Protein AF-A0A1X7U5Z9-F1 (afdb_monomer_lite)

Organism: Amphimedon queenslandica (NCBI:txid400682)

Foldseek 3Di:
DDDPDPPDDQDPCLLLDQDLQSVLVVLLVCQVCDADPVRHHAALVVNVVVVVVSVVSSVVSVRPDDLPDCPDPSNVVVVVSSVVVNVVCVVVVNPVPPVPPPPCPVVNVVVCVVVVVPVPPDPDDD

Structure (mmCIF, N/CA/C/O backbone):
data_AF-A0A1X7U5Z9-F1
#
_entry.id   AF-A0A1X7U5Z9-F1
#
loop_
_atom_site.group_PDB
_atom_site.id
_atom_site.type_symbol
_atom_site.label_atom_id
_atom_site.label_alt_id
_atom_site.label_comp_id
_atom_site.label_asym_id
_atom_site.label_entity_id
_atom_site.label_seq_id
_atom_site.pdbx_PDB_ins_code
_atom_site.Cartn_x
_atom_site.Cartn_y
_atom_site.Cartn_z
_atom_site.occupancy
_atom_site.B_iso_or_equiv
_atom_site.auth_seq_id
_atom_site.auth_comp_id
_atom_site.auth_asym_id
_atom_site.auth_atom_id
_atom_site.pdbx_PDB_model_num
ATOM 1 N N . ARG A 1 1 ? 3.326 16.977 -10.795 1.00 39.09 1 ARG A N 1
ATOM 2 C CA . ARG A 1 1 ? 2.255 17.495 -9.904 1.00 39.09 1 ARG A CA 1
ATOM 3 C C . ARG A 1 1 ? 2.877 17.830 -8.549 1.00 39.09 1 ARG A C 1
ATOM 5 O O . ARG A 1 1 ? 3.712 17.064 -8.086 1.00 39.09 1 ARG A O 1
ATOM 12 N N . ILE A 1 2 ? 2.564 19.000 -7.994 1.00 40.34 2 ILE A N 1
ATOM 13 C CA . ILE A 1 2 ? 3.235 19.613 -6.835 1.00 40.34 2 ILE A CA 1
ATOM 14 C C . ILE A 1 2 ? 3.163 18.684 -5.613 1.00 40.34 2 ILE A C 1
ATOM 16 O O . ILE A 1 2 ? 2.079 18.292 -5.188 1.00 40.34 2 ILE A O 1
ATOM 20 N N . LYS A 1 3 ? 4.332 18.330 -5.062 1.00 50.44 3 LYS A N 1
ATOM 21 C CA . LYS A 1 3 ? 4.477 17.609 -3.792 1.00 50.44 3 LYS A CA 1
ATOM 22 C C . LYS A 1 3 ? 4.040 18.562 -2.678 1.00 50.44 3 LYS A C 1
ATOM 24 O O . LYS A 1 3 ? 4.868 19.330 -2.196 1.00 50.44 3 LYS A O 1
ATOM 29 N N . LYS A 1 4 ? 2.758 18.562 -2.295 1.00 53.09 4 LYS A N 1
ATOM 30 C CA . LYS A 1 4 ? 2.329 19.244 -1.066 1.00 53.09 4 LYS A CA 1
ATOM 31 C C . LYS A 1 4 ? 3.040 18.558 0.096 1.00 53.09 4 LYS A C 1
ATOM 33 O O . LYS A 1 4 ? 2.674 17.462 0.513 1.00 53.09 4 LYS A O 1
ATOM 38 N N . ARG A 1 5 ? 4.140 19.16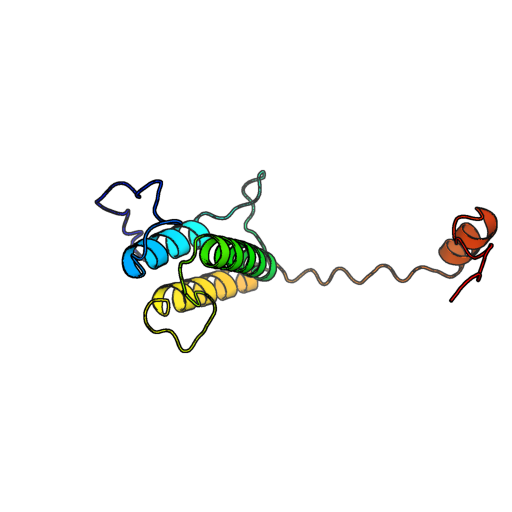4 0.540 1.00 57.97 5 ARG A N 1
ATOM 39 C CA . ARG A 1 5 ? 4.779 18.818 1.803 1.00 57.97 5 ARG A CA 1
ATOM 40 C C . ARG A 1 5 ? 3.741 19.139 2.883 1.00 57.97 5 ARG A C 1
ATOM 42 O O . ARG A 1 5 ? 3.127 20.200 2.780 1.00 57.97 5 ARG A O 1
ATOM 49 N N . PRO A 1 6 ? 3.487 18.243 3.845 1.00 59.47 6 PRO A N 1
ATOM 50 C CA . PRO A 1 6 ? 2.564 18.562 4.922 1.00 59.47 6 PRO A CA 1
ATOM 51 C C . PRO A 1 6 ? 3.074 19.823 5.633 1.00 59.47 6 PRO A C 1
ATOM 53 O O . PRO A 1 6 ? 4.253 19.907 5.972 1.00 59.47 6 PRO A O 1
ATOM 56 N N . GLU A 1 7 ? 2.205 20.828 5.766 1.00 61.94 7 GLU A N 1
ATOM 57 C CA . GLU A 1 7 ? 2.523 22.105 6.428 1.00 61.94 7 GLU A CA 1
ATOM 58 C C . GLU A 1 7 ? 2.726 21.913 7.936 1.00 61.94 7 GLU A C 1
ATOM 60 O O . GLU A 1 7 ? 3.449 22.673 8.576 1.00 61.94 7 GLU A O 1
ATOM 65 N N . LYS A 1 8 ? 2.128 20.853 8.488 1.00 68.81 8 LYS A N 1
ATOM 66 C CA . LYS A 1 8 ? 2.288 20.421 9.874 1.00 68.81 8 LYS A CA 1
ATOM 67 C C . LYS A 1 8 ? 3.226 19.209 9.953 1.00 68.81 8 LYS A C 1
ATOM 69 O O . LYS A 1 8 ? 3.199 18.366 9.051 1.00 68.81 8 LYS A O 1
ATOM 74 N N . PRO A 1 9 ? 4.052 19.097 11.008 1.00 74.00 9 PRO A N 1
ATOM 75 C CA . PRO A 1 9 ? 4.825 17.887 11.263 1.00 74.00 9 PRO A CA 1
ATOM 76 C C . PRO A 1 9 ? 3.891 16.676 11.383 1.00 74.00 9 PRO A C 1
ATOM 78 O O . PRO A 1 9 ? 2.790 16.785 11.919 1.00 74.00 9 PRO A O 1
ATOM 81 N N . ILE A 1 10 ? 4.327 15.536 10.841 1.00 72.81 10 ILE A N 1
ATOM 82 C CA . ILE A 1 10 ? 3.584 14.275 10.936 1.00 72.81 10 ILE A CA 1
ATOM 83 C C . ILE A 1 10 ? 3.598 13.835 12.399 1.00 72.81 10 ILE A C 1
ATOM 85 O O . ILE A 1 10 ? 4.673 13.747 12.992 1.00 72.81 10 ILE A O 1
ATOM 89 N N . ASP A 1 11 ? 2.421 13.552 12.952 1.00 76.25 11 ASP A N 1
ATOM 90 C CA . ASP A 1 11 ? 2.288 13.009 14.299 1.00 76.25 11 ASP A CA 1
ATOM 91 C C . ASP A 1 11 ? 2.976 11.628 14.380 1.00 76.25 11 ASP A C 1
ATOM 93 O O . ASP A 1 11 ? 2.632 10.730 13.603 1.00 76.25 11 ASP A O 1
ATOM 97 N N . PRO A 1 12 ? 3.944 11.416 15.293 1.00 75.19 12 PRO A N 1
ATOM 98 C CA . PRO A 1 12 ? 4.550 10.103 15.516 1.00 75.19 12 PRO A CA 1
ATOM 99 C C . PRO A 1 12 ? 3.530 9.011 15.869 1.00 75.19 12 PRO A C 1
ATOM 101 O O . PRO A 1 12 ? 3.785 7.833 15.627 1.00 75.19 12 PRO A O 1
ATOM 104 N N . GLN A 1 13 ? 2.382 9.399 16.426 1.00 78.81 13 GLN A N 1
ATOM 105 C CA . GLN A 1 13 ? 1.292 8.525 16.849 1.00 78.81 13 GLN A CA 1
ATOM 106 C C . GLN A 1 13 ? 0.209 8.360 15.774 1.00 78.81 13 GLN A C 1
ATOM 108 O O . GLN A 1 13 ? -0.867 7.841 16.047 1.00 78.81 13 GLN A O 1
ATOM 113 N N . ILE A 1 14 ? 0.477 8.733 14.519 1.00 79.00 14 ILE A N 1
ATOM 114 C CA . ILE A 1 14 ? -0.523 8.652 13.442 1.00 79.00 14 ILE A CA 1
ATOM 115 C C . ILE A 1 14 ? -1.049 7.229 13.173 1.00 79.00 14 ILE A C 1
ATOM 117 O O . ILE A 1 14 ? -2.121 7.062 12.607 1.00 79.00 14 ILE A O 1
ATOM 121 N N . LEU A 1 15 ? -0.308 6.192 13.581 1.00 76.19 15 LEU A N 1
ATOM 122 C CA . LEU A 1 15 ? -0.728 4.785 13.481 1.00 76.19 15 LEU A CA 1
ATOM 123 C C . LEU A 1 15 ? -1.496 4.286 14.718 1.00 76.19 15 LEU A C 1
ATOM 125 O O . LEU A 1 15 ? -1.820 3.102 14.807 1.00 76.19 15 LEU A O 1
ATOM 129 N N . THR A 1 16 ? -1.741 5.166 15.687 1.00 77.56 16 THR A N 1
ATOM 130 C CA . THR A 1 16 ? -2.469 4.891 16.935 1.00 77.56 16 THR A CA 1
ATOM 131 C C . THR A 1 16 ? -3.628 5.869 17.165 1.00 77.56 16 THR A C 1
ATOM 133 O O . THR A 1 16 ? -4.365 5.712 18.132 1.00 77.56 16 THR A O 1
ATOM 136 N N . VAL A 1 17 ? -3.804 6.860 16.284 1.00 74.38 17 VAL A N 1
ATOM 137 C CA . VAL A 1 17 ? -4.875 7.865 16.329 1.00 74.38 17 VAL A CA 1
ATOM 138 C C . VAL A 1 17 ? -5.853 7.621 15.180 1.00 74.38 17 VAL A C 1
ATOM 140 O O . VAL A 1 17 ? -5.437 7.342 14.057 1.00 74.38 17 VAL A O 1
ATOM 143 N N . ASP A 1 18 ? -7.150 7.769 15.450 1.00 75.25 18 ASP A N 1
ATOM 144 C CA . ASP A 1 18 ? -8.233 7.597 14.472 1.00 75.25 18 ASP A CA 1
ATOM 145 C C . ASP A 1 18 ? -8.444 8.856 13.600 1.00 75.25 18 ASP A C 1
ATOM 147 O O . ASP A 1 18 ? -9.526 9.436 13.535 1.00 75.25 18 ASP A O 1
ATOM 151 N N . ASP A 1 19 ? -7.370 9.344 12.971 1.00 85.00 19 ASP A N 1
ATOM 152 C CA . ASP A 1 19 ? -7.433 10.425 11.979 1.00 85.00 19 ASP A CA 1
ATOM 153 C C . ASP A 1 19 ? -7.173 9.862 10.580 1.00 85.00 19 ASP A C 1
ATOM 155 O O . ASP A 1 19 ? -6.039 9.807 10.089 1.00 85.00 19 ASP A O 1
ATOM 159 N N . THR A 1 20 ? -8.257 9.462 9.917 1.00 85.38 20 THR A N 1
ATOM 160 C CA . THR A 1 20 ? -8.234 8.874 8.572 1.00 85.38 20 THR A CA 1
ATOM 161 C C . THR A 1 20 ? -7.651 9.815 7.516 1.00 85.38 20 THR A C 1
ATOM 163 O O . THR A 1 20 ? -6.989 9.356 6.582 1.00 85.38 20 THR A O 1
ATOM 166 N N . THR A 1 21 ? -7.815 11.134 7.670 1.00 85.88 21 THR A N 1
ATOM 167 C CA . THR A 1 21 ? -7.326 12.125 6.699 1.00 85.88 21 THR A CA 1
ATOM 168 C C . THR A 1 21 ? -5.811 12.261 6.783 1.00 85.88 21 THR A C 1
ATOM 170 O O . THR A 1 21 ? -5.109 12.163 5.767 1.00 85.88 21 THR A O 1
ATOM 173 N N . SER A 1 22 ? -5.285 12.443 7.995 1.00 84.88 22 SER A N 1
ATOM 174 C CA . SER A 1 22 ? -3.839 12.513 8.208 1.00 84.88 22 SER A CA 1
ATOM 175 C C . SER A 1 22 ? -3.168 11.174 7.907 1.00 84.88 22 SER A C 1
ATOM 177 O O . SER A 1 22 ? -2.105 11.152 7.279 1.00 84.88 22 SER A O 1
ATOM 179 N N . LEU A 1 23 ? -3.812 10.055 8.248 1.00 87.50 23 LEU A N 1
ATOM 180 C CA . LEU A 1 23 ? -3.337 8.718 7.907 1.00 87.50 23 LEU A CA 1
ATOM 181 C C . LEU A 1 23 ? -3.250 8.530 6.386 1.00 87.50 23 LEU A C 1
ATOM 183 O O . LEU A 1 23 ? -2.206 8.120 5.877 1.00 87.50 23 LEU A O 1
ATOM 187 N N . CYS A 1 24 ? -4.292 8.903 5.637 1.00 88.19 24 CYS A N 1
ATOM 188 C CA . CYS A 1 24 ? -4.296 8.846 4.174 1.00 88.19 24 CYS A CA 1
ATOM 189 C C . CYS A 1 24 ? -3.156 9.684 3.568 1.00 88.19 24 CYS A C 1
ATOM 191 O O . CYS A 1 24 ? -2.434 9.220 2.678 1.00 88.19 24 CYS A O 1
ATOM 193 N N . LEU A 1 25 ? -2.913 10.891 4.091 1.00 87.31 25 LEU A N 1
ATOM 194 C CA . LEU A 1 25 ? -1.793 11.733 3.664 1.00 87.31 25 LEU A CA 1
ATOM 195 C C . LEU A 1 25 ? -0.431 11.070 3.925 1.00 87.31 25 LEU A C 1
ATOM 197 O O . LEU A 1 25 ? 0.426 11.051 3.034 1.00 87.31 25 LEU A O 1
ATOM 201 N N . VAL A 1 26 ? -0.223 10.508 5.118 1.00 87.31 26 VAL A N 1
ATOM 202 C CA . VAL A 1 26 ? 1.022 9.816 5.485 1.00 87.31 26 VAL A CA 1
ATOM 203 C C . VAL A 1 26 ? 1.252 8.595 4.601 1.00 87.31 26 VAL A C 1
ATOM 205 O O . VAL A 1 26 ? 2.355 8.426 4.076 1.00 87.31 26 VAL A O 1
ATOM 208 N N . LEU A 1 27 ? 0.217 7.790 4.358 1.00 88.50 27 LEU A N 1
ATOM 209 C CA . LEU A 1 27 ? 0.299 6.618 3.488 1.00 88.50 27 LEU A CA 1
ATOM 210 C C . LEU A 1 27 ? 0.645 7.009 2.048 1.00 88.50 27 LEU A C 1
ATOM 212 O O . LEU A 1 27 ? 1.503 6.383 1.429 1.00 88.50 27 LEU A O 1
ATOM 216 N N . ARG A 1 28 ? 0.076 8.098 1.522 1.00 89.06 28 ARG A N 1
ATOM 217 C CA . ARG A 1 28 ? 0.445 8.616 0.193 1.00 89.06 28 ARG A CA 1
ATOM 218 C C . ARG A 1 28 ? 1.913 9.015 0.129 1.00 89.06 28 ARG A C 1
ATOM 220 O O . ARG A 1 28 ? 2.617 8.647 -0.812 1.00 89.06 28 ARG A O 1
ATOM 227 N N . LEU A 1 29 ? 2.394 9.747 1.134 1.00 84.81 29 LEU A N 1
ATOM 228 C CA . LEU A 1 29 ? 3.801 10.142 1.225 1.00 84.81 29 LEU A CA 1
ATOM 229 C C . LEU A 1 29 ? 4.723 8.927 1.338 1.00 84.81 29 LEU A C 1
ATOM 231 O O . LEU A 1 29 ? 5.793 8.927 0.726 1.00 84.81 29 LEU A O 1
ATOM 235 N N . PHE A 1 30 ? 4.304 7.904 2.083 1.00 87.31 30 PHE A N 1
ATOM 236 C CA . PHE A 1 30 ? 5.009 6.636 2.182 1.00 87.31 30 PHE A CA 1
ATOM 237 C C . PHE A 1 30 ? 5.124 5.970 0.811 1.00 87.31 30 PHE A C 1
ATOM 239 O O . PHE A 1 30 ? 6.241 5.700 0.381 1.00 87.31 30 PHE A O 1
ATOM 246 N N . VAL A 1 31 ? 4.023 5.803 0.073 1.00 86.81 31 VAL A N 1
ATOM 247 C CA . VAL A 1 31 ? 4.039 5.186 -1.266 1.00 86.81 31 VAL A CA 1
ATOM 248 C C . VAL A 1 31 ? 4.959 5.955 -2.229 1.00 86.81 31 VAL A C 1
ATOM 250 O O . VAL A 1 31 ? 5.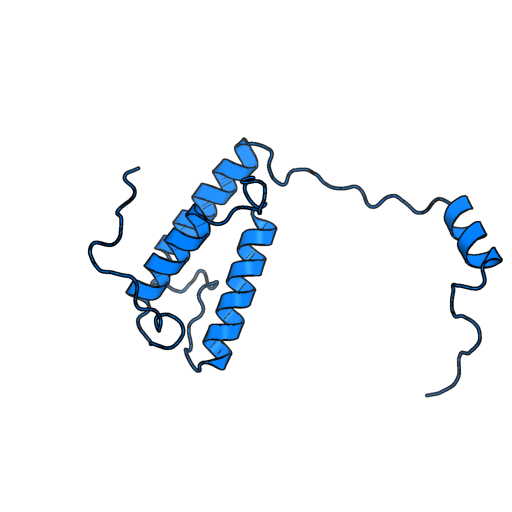727 5.337 -2.962 1.00 86.81 31 VAL A O 1
ATOM 253 N N . PHE A 1 32 ? 4.972 7.293 -2.187 1.00 81.12 32 PHE A N 1
ATOM 254 C CA . PHE A 1 32 ? 5.885 8.105 -3.009 1.00 81.12 32 PHE A CA 1
ATOM 255 C C . PHE A 1 32 ? 7.368 7.959 -2.642 1.00 81.12 32 PHE A C 1
ATOM 257 O O . PHE A 1 32 ? 8.241 8.126 -3.499 1.00 81.12 32 PHE A O 1
ATOM 264 N N . LYS A 1 33 ? 7.670 7.737 -1.360 1.00 81.38 33 LYS A N 1
ATOM 265 C CA . LYS A 1 33 ? 9.044 7.683 -0.841 1.00 81.38 33 LYS A CA 1
ATOM 266 C C . LYS A 1 33 ? 9.581 6.263 -0.689 1.00 81.38 33 LYS A C 1
ATOM 268 O O . LYS A 1 33 ? 10.790 6.114 -0.537 1.00 81.38 33 LYS A O 1
ATOM 273 N N . ALA A 1 34 ? 8.723 5.246 -0.734 1.00 80.12 34 ALA A N 1
ATOM 274 C CA . ALA A 1 34 ? 9.093 3.854 -0.538 1.00 80.12 34 ALA A CA 1
ATOM 275 C C . ALA A 1 34 ? 10.107 3.414 -1.603 1.00 80.12 34 ALA A C 1
ATOM 277 O O . ALA A 1 34 ? 9.794 3.273 -2.787 1.00 80.12 34 ALA A O 1
ATOM 278 N N . ARG A 1 35 ? 11.347 3.194 -1.165 1.00 78.56 35 ARG A N 1
ATOM 279 C CA . ARG A 1 35 ? 12.467 2.748 -1.998 1.00 78.56 35 ARG A CA 1
ATOM 280 C C . ARG A 1 35 ? 13.279 1.692 -1.261 1.00 78.56 35 ARG A C 1
ATOM 282 O O . ARG A 1 35 ? 13.293 1.645 -0.031 1.00 78.56 35 ARG A O 1
ATOM 289 N N . LYS A 1 36 ? 13.940 0.832 -2.028 1.00 75.69 36 LYS A N 1
ATOM 290 C CA . LYS A 1 36 ? 14.940 -0.116 -1.531 1.00 75.69 36 LYS A CA 1
ATOM 291 C C . LYS A 1 36 ? 16.143 0.642 -0.958 1.00 75.69 36 LYS A C 1
ATOM 293 O O . LYS A 1 36 ? 16.364 1.802 -1.298 1.00 75.69 36 LYS A O 1
ATOM 298 N N . ALA A 1 37 ? 16.965 -0.039 -0.158 1.00 71.56 37 ALA A N 1
ATOM 299 C CA . ALA A 1 37 ? 18.206 0.523 0.393 1.00 71.56 37 ALA A CA 1
ATOM 300 C C . ALA A 1 37 ? 19.184 1.019 -0.692 1.00 71.56 37 ALA A C 1
ATOM 302 O O . ALA A 1 37 ? 19.936 1.958 -0.473 1.00 71.56 37 ALA A O 1
ATOM 303 N N . ASN A 1 38 ? 19.120 0.435 -1.892 1.00 73.94 38 ASN A N 1
ATOM 304 C CA . ASN A 1 38 ? 19.872 0.875 -3.069 1.00 73.94 38 ASN A CA 1
ATOM 305 C C . ASN A 1 38 ? 19.177 2.001 -3.866 1.00 73.94 38 ASN A C 1
ATOM 307 O O . ASN A 1 38 ? 19.456 2.170 -5.049 1.00 73.94 38 ASN A O 1
ATOM 311 N N . CYS A 1 39 ? 18.226 2.719 -3.261 1.00 72.00 39 CYS A N 1
ATOM 312 C CA . CYS A 1 39 ? 17.427 3.798 -3.857 1.00 72.00 39 CYS A CA 1
ATOM 313 C C . CYS A 1 39 ? 16.510 3.401 -5.033 1.00 72.00 39 CYS A C 1
ATOM 315 O O . CYS A 1 39 ? 15.766 4.245 -5.548 1.00 72.00 39 CYS A O 1
ATOM 317 N N . ASN A 1 40 ? 16.474 2.127 -5.430 1.00 77.56 40 ASN A N 1
ATOM 318 C CA . ASN A 1 40 ? 15.571 1.660 -6.478 1.00 77.56 40 ASN A CA 1
ATOM 319 C C . ASN A 1 40 ? 14.121 1.602 -5.985 1.00 77.56 40 ASN A C 1
ATOM 321 O O . ASN A 1 40 ? 13.847 1.287 -4.825 1.00 77.56 40 ASN A O 1
ATOM 325 N N . SER A 1 41 ? 13.177 1.881 -6.883 1.00 78.50 41 SER A N 1
ATOM 326 C CA . SER A 1 41 ? 11.752 1.770 -6.572 1.00 78.50 41 SER A CA 1
ATOM 327 C C . SER A 1 41 ? 11.359 0.314 -6.293 1.00 78.50 41 SER A C 1
ATOM 329 O O . SER A 1 41 ? 11.871 -0.620 -6.920 1.00 78.50 41 SER A O 1
ATOM 331 N N . TYR A 1 42 ? 10.435 0.110 -5.356 1.00 82.31 42 TYR A N 1
ATOM 332 C CA . TYR A 1 42 ? 9.818 -1.200 -5.162 1.00 82.31 42 TYR A CA 1
ATOM 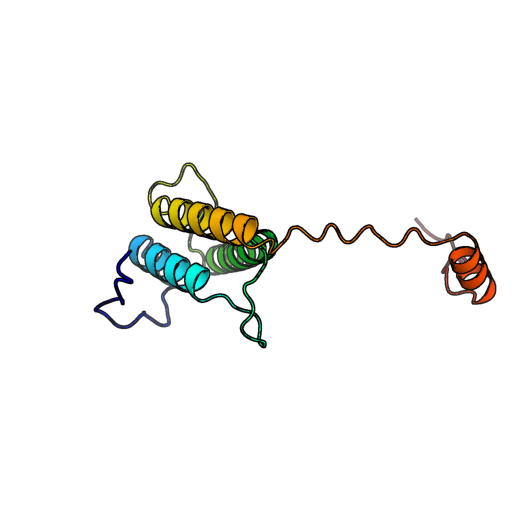333 C C . TYR A 1 42 ? 8.861 -1.527 -6.316 1.00 82.31 42 TYR A C 1
ATOM 335 O O . TYR A 1 42 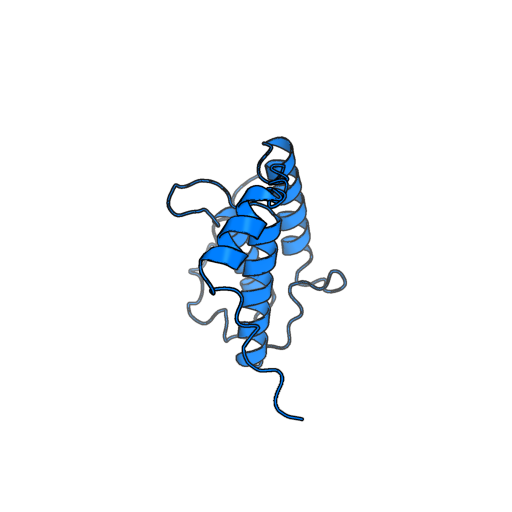? 8.219 -0.618 -6.839 1.00 82.31 42 TYR A O 1
ATOM 343 N N . PRO A 1 43 ? 8.715 -2.809 -6.699 1.00 82.88 43 PRO A N 1
ATOM 344 C CA . PRO A 1 43 ? 7.615 -3.236 -7.554 1.00 82.88 43 PRO A CA 1
ATOM 345 C C . PRO A 1 43 ? 6.253 -2.919 -6.910 1.00 82.88 43 PRO A C 1
ATOM 347 O O . PRO A 1 43 ? 6.144 -2.974 -5.679 1.00 82.88 43 PRO A O 1
ATOM 350 N N . PRO A 1 44 ? 5.197 -2.682 -7.708 1.00 83.69 44 PRO A N 1
ATOM 351 C CA . PRO A 1 44 ? 3.855 -2.399 -7.189 1.00 83.69 44 PRO A CA 1
ATOM 352 C C . PRO A 1 44 ? 3.320 -3.461 -6.215 1.00 83.69 44 PRO A C 1
ATOM 354 O O . PRO A 1 44 ? 2.671 -3.131 -5.223 1.00 83.69 44 PRO A O 1
ATOM 357 N N . SER A 1 45 ? 3.640 -4.737 -6.454 1.00 82.25 45 SER A N 1
ATOM 358 C CA . SER A 1 45 ? 3.262 -5.853 -5.577 1.00 82.25 45 SER A CA 1
ATOM 359 C C . SER A 1 45 ? 3.851 -5.725 -4.170 1.00 82.25 45 SER A C 1
ATOM 361 O O . SER A 1 45 ? 3.148 -5.928 -3.184 1.00 82.25 45 SER A O 1
ATOM 363 N N . ILE A 1 46 ? 5.118 -5.317 -4.058 1.00 85.75 46 ILE A N 1
ATOM 364 C CA . ILE A 1 46 ? 5.785 -5.126 -2.766 1.00 85.75 46 ILE A CA 1
ATOM 365 C C . ILE A 1 46 ? 5.194 -3.930 -2.022 1.00 85.75 46 ILE A C 1
ATOM 367 O O . ILE A 1 46 ? 4.960 -4.017 -0.821 1.00 85.75 46 ILE A O 1
ATOM 371 N N . ILE A 1 47 ? 4.891 -2.838 -2.728 1.00 87.12 47 ILE A N 1
ATOM 372 C CA . ILE A 1 47 ? 4.228 -1.669 -2.135 1.00 87.12 47 ILE A CA 1
ATOM 373 C C . ILE A 1 47 ? 2.866 -2.067 -1.545 1.00 87.12 47 ILE A C 1
ATOM 375 O O . ILE A 1 47 ? 2.568 -1.712 -0.405 1.00 87.12 47 ILE A O 1
ATOM 379 N N . ARG A 1 48 ? 2.066 -2.862 -2.268 1.00 87.56 48 ARG A N 1
ATOM 380 C CA . ARG A 1 48 ? 0.794 -3.398 -1.750 1.00 87.56 48 ARG A CA 1
ATOM 381 C C . ARG A 1 48 ? 0.978 -4.302 -0.532 1.00 87.56 48 ARG A C 1
ATOM 383 O O . ARG A 1 48 ? 0.204 -4.192 0.418 1.00 87.56 48 ARG A O 1
ATOM 390 N N . ASN A 1 49 ? 2.004 -5.151 -0.520 1.00 86.31 49 ASN A N 1
ATOM 391 C CA . ASN A 1 49 ? 2.302 -5.999 0.637 1.00 86.31 49 ASN A CA 1
ATOM 392 C C . ASN A 1 49 ? 2.700 -5.170 1.869 1.00 86.31 49 ASN A C 1
ATOM 394 O O . ASN A 1 49 ? 2.264 -5.476 2.976 1.00 86.31 49 ASN A O 1
ATOM 398 N N . LEU A 1 50 ? 3.471 -4.093 1.684 1.00 88.12 50 LEU A N 1
ATOM 399 C CA . LEU A 1 50 ? 3.818 -3.162 2.762 1.00 88.12 50 LEU A CA 1
ATOM 400 C C . LEU A 1 50 ? 2.572 -2.471 3.326 1.00 88.12 50 LEU A C 1
ATOM 402 O O . LEU A 1 50 ? 2.390 -2.453 4.540 1.00 88.12 50 LEU A O 1
ATOM 406 N N . LEU A 1 51 ? 1.683 -1.976 2.458 1.00 89.44 51 LEU A N 1
ATOM 407 C CA . LEU A 1 51 ? 0.402 -1.401 2.881 1.00 89.44 51 LEU A CA 1
ATOM 408 C C . LEU A 1 51 ? -0.465 -2.429 3.621 1.00 89.44 51 LEU A C 1
ATOM 410 O O . LEU A 1 51 ? -1.045 -2.105 4.647 1.00 89.44 51 LEU A O 1
ATOM 414 N N . SER A 1 52 ? -0.490 -3.684 3.170 1.00 87.06 52 SER A N 1
ATOM 415 C CA . SER A 1 52 ? -1.203 -4.765 3.869 1.00 87.06 52 SER A CA 1
ATOM 416 C C . SER A 1 52 ? -0.629 -5.018 5.268 1.00 87.06 52 SER A C 1
ATOM 418 O O . SER A 1 52 ? -1.373 -5.256 6.217 1.00 87.06 52 SER A O 1
ATOM 420 N N . GLY A 1 53 ? 0.698 -4.934 5.411 1.00 86.62 53 GLY A N 1
ATOM 421 C CA . GLY A 1 53 ? 1.371 -4.996 6.706 1.00 86.62 53 GLY A CA 1
ATOM 422 C C . GLY A 1 53 ? 0.956 -3.853 7.630 1.00 86.62 53 GLY A C 1
ATOM 423 O O . GLY A 1 53 ? 0.636 -4.106 8.786 1.00 86.62 53 GLY A O 1
ATOM 424 N N . ILE A 1 54 ? 0.890 -2.626 7.107 1.00 87.62 54 ILE A N 1
ATOM 425 C CA . ILE A 1 54 ? 0.421 -1.458 7.864 1.00 87.62 54 ILE A CA 1
ATOM 426 C C . ILE A 1 54 ? -1.045 -1.631 8.272 1.00 87.62 54 ILE A C 1
ATOM 428 O O . ILE A 1 54 ? -1.364 -1.432 9.438 1.00 87.62 54 ILE A O 1
ATOM 432 N N . ASN A 1 55 ? -1.915 -2.076 7.360 1.00 87.12 55 ASN A N 1
ATOM 433 C CA . ASN A 1 55 ? -3.327 -2.333 7.655 1.00 87.12 55 ASN A CA 1
ATOM 434 C C . ASN A 1 55 ? -3.490 -3.309 8.829 1.00 87.12 55 ASN A C 1
ATOM 436 O O . ASN A 1 55 ? -4.281 -3.070 9.731 1.00 87.12 55 ASN A O 1
ATOM 440 N N . ARG A 1 56 ? -2.678 -4.373 8.864 1.00 86.44 56 ARG A N 1
ATOM 441 C CA . ARG A 1 56 ? -2.673 -5.335 9.973 1.00 86.44 56 ARG A CA 1
ATOM 442 C C . ARG A 1 56 ? -2.247 -4.707 11.302 1.00 86.44 56 ARG A C 1
ATOM 444 O O . ARG A 1 56 ? -2.817 -5.054 12.333 1.00 86.44 56 ARG A O 1
ATOM 451 N N . GLU A 1 57 ? -1.245 -3.830 11.305 1.00 85.19 57 GLU A N 1
ATOM 452 C CA . GLU A 1 57 ? -0.830 -3.143 12.535 1.00 85.19 57 G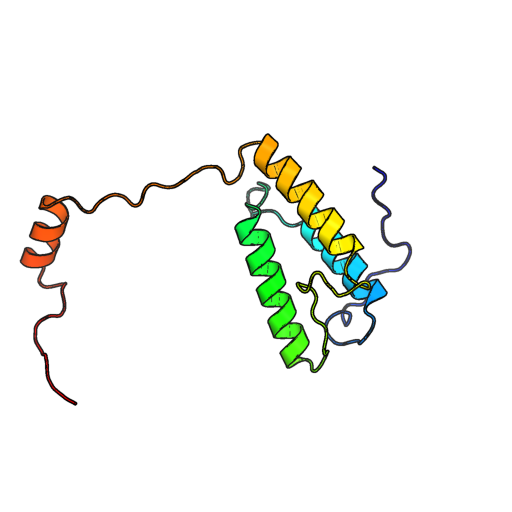LU A CA 1
ATOM 453 C C . GLU A 1 57 ? -1.881 -2.126 13.006 1.00 85.19 57 GLU A C 1
ATOM 455 O O . GLU A 1 57 ? -2.138 -2.047 14.203 1.00 85.19 57 GLU A O 1
ATOM 460 N N . LEU A 1 58 ? -2.571 -1.434 12.091 1.00 85.56 58 LEU A N 1
ATOM 461 C CA . LEU A 1 58 ? -3.703 -0.558 12.428 1.00 85.56 58 LEU A CA 1
ATOM 462 C C . LEU A 1 58 ? -4.834 -1.341 13.113 1.00 85.56 58 LEU A C 1
ATOM 464 O O . LEU A 1 58 ? -5.304 -0.936 14.177 1.00 85.56 58 LEU A O 1
ATOM 468 N N . THR A 1 59 ? -5.184 -2.519 12.583 1.00 85.62 59 THR A N 1
ATOM 469 C CA . THR A 1 59 ? -6.175 -3.408 13.210 1.00 85.62 59 THR A CA 1
ATOM 470 C C . THR A 1 59 ? -5.751 -3.833 14.620 1.00 85.62 59 THR A C 1
ATOM 472 O O . THR A 1 59 ? -6.570 -3.834 15.538 1.00 85.62 59 THR A O 1
ATOM 475 N N . LYS A 1 60 ? -4.467 -4.157 14.838 1.00 84.00 60 LYS A N 1
ATOM 476 C CA . LYS A 1 60 ? -3.945 -4.489 16.180 1.00 84.00 60 LYS A CA 1
ATOM 477 C C . LYS A 1 60 ? -4.023 -3.307 17.147 1.00 84.00 60 LYS A C 1
ATOM 479 O O . LYS A 1 60 ? -4.320 -3.511 18.321 1.00 84.00 60 LYS A O 1
ATOM 484 N N . SER A 1 61 ? -3.804 -2.092 16.652 1.00 83.94 61 SER A N 1
ATOM 485 C CA . SER A 1 61 ? -3.961 -0.842 17.405 1.00 83.94 61 SER A CA 1
ATOM 486 C C . SER A 1 61 ? -5.425 -0.442 17.637 1.00 83.94 61 SER A C 1
ATOM 488 O O . SER A 1 61 ? -5.670 0.624 18.193 1.00 83.94 61 SER A O 1
ATOM 490 N N . LYS A 1 62 ? -6.396 -1.290 17.258 1.00 84.00 62 LYS A N 1
ATOM 491 C CA . LYS A 1 62 ? -7.846 -1.038 17.343 1.00 84.00 62 LYS A CA 1
ATOM 492 C C . LYS A 1 62 ? -8.330 0.145 16.496 1.00 84.00 62 LYS A C 1
ATOM 494 O O . LYS A 1 62 ? -9.369 0.721 16.802 1.00 84.00 62 LYS A O 1
ATOM 499 N N . ILE A 1 63 ? -7.602 0.484 15.434 1.00 84.12 63 ILE A N 1
ATOM 500 C CA . ILE A 1 63 ? -8.074 1.424 14.419 1.00 84.12 63 ILE A CA 1
ATOM 501 C C . ILE A 1 63 ? -8.775 0.601 13.342 1.00 84.12 63 ILE A C 1
ATOM 503 O O . ILE A 1 63 ? -8.131 -0.153 12.605 1.00 84.12 63 ILE A O 1
ATOM 507 N N . ASP A 1 64 ? -10.098 0.723 13.277 1.00 80.06 64 ASP A N 1
ATOM 508 C CA . ASP A 1 64 ? -10.927 -0.003 12.317 1.00 80.06 64 ASP A CA 1
ATOM 509 C C . ASP A 1 64 ? -11.006 0.760 10.990 1.00 80.06 64 ASP A C 1
ATOM 511 O O . ASP A 1 64 ? -11.989 1.425 10.674 1.00 80.06 64 ASP A O 1
ATOM 515 N N . VAL A 1 65 ? -9.910 0.712 10.230 1.00 83.25 65 VAL A N 1
ATOM 516 C CA . VAL A 1 65 ? -9.844 1.280 8.880 1.00 83.25 65 VAL A CA 1
ATOM 517 C C . VAL A 1 65 ? -9.477 0.214 7.863 1.00 83.25 65 VAL A C 1
ATOM 519 O O . VAL A 1 65 ? -8.582 -0.606 8.077 1.00 83.25 65 VAL A O 1
ATOM 522 N N . ALA A 1 66 ? -10.134 0.266 6.709 1.00 83.75 66 ALA A N 1
ATOM 523 C CA . ALA A 1 66 ? -9.852 -0.611 5.585 1.00 83.75 66 ALA A CA 1
ATOM 524 C C . ALA A 1 66 ? -9.089 0.165 4.503 1.00 83.75 66 ALA A C 1
ATOM 526 O O . ALA A 1 66 ? -9.624 0.486 3.446 1.00 83.75 66 ALA A O 1
ATOM 527 N N . ILE A 1 67 ? -7.798 0.441 4.732 1.00 86.56 67 ILE A N 1
ATOM 528 C CA . ILE A 1 67 ? -7.002 1.319 3.842 1.00 86.56 67 ILE A CA 1
ATOM 529 C C . ILE A 1 67 ? -6.850 0.770 2.412 1.00 86.56 67 ILE A C 1
ATOM 531 O O . ILE A 1 67 ? -6.470 1.494 1.492 1.00 86.56 67 ILE A O 1
ATOM 535 N N . LEU A 1 68 ? -7.074 -0.536 2.239 1.00 84.50 68 LEU A N 1
ATOM 536 C CA . LEU A 1 68 ? -7.006 -1.239 0.959 1.00 84.50 68 LEU A CA 1
ATOM 537 C C . LEU A 1 68 ? -8.379 -1.470 0.325 1.00 84.50 68 LEU A C 1
ATOM 539 O O . LEU A 1 68 ? -8.432 -1.938 -0.815 1.00 84.50 68 LEU A O 1
ATOM 543 N N . ASP A 1 69 ? -9.465 -1.149 1.027 1.00 86.44 69 ASP A N 1
ATOM 544 C CA . ASP A 1 69 ? -10.793 -1.237 0.449 1.00 86.44 69 ASP A CA 1
ATOM 545 C C . ASP A 1 69 ? -11.005 -0.097 -0.553 1.00 86.44 69 ASP A C 1
ATOM 547 O O . ASP A 1 69 ? -10.745 1.073 -0.272 1.00 86.44 69 ASP A O 1
ATOM 551 N N . LYS A 1 70 ? -11.465 -0.454 -1.752 1.00 80.75 70 LYS A N 1
ATOM 552 C CA . LYS A 1 70 ? -11.753 0.502 -2.822 1.00 80.75 70 LYS A CA 1
ATOM 553 C C . LYS A 1 70 ? -13.075 1.233 -2.606 1.00 80.75 70 LYS A C 1
ATOM 555 O O . LYS A 1 70 ? -13.262 2.281 -3.220 1.00 80.75 70 LYS A O 1
ATOM 560 N N . SER A 1 71 ? -13.979 0.693 -1.783 1.00 81.94 71 SER A N 1
ATOM 561 C CA . SER A 1 71 ? -15.223 1.380 -1.412 1.00 81.94 71 SER A CA 1
ATOM 562 C C . SER A 1 71 ? -14.997 2.532 -0.439 1.00 81.94 71 SER A C 1
ATOM 564 O O . SER A 1 71 ? -15.836 3.431 -0.367 1.00 81.94 71 SER A O 1
ATOM 566 N N . ASP A 1 72 ? -13.891 2.529 0.306 1.00 82.25 72 ASP A N 1
ATOM 567 C CA . ASP A 1 72 ? -13.638 3.548 1.317 1.00 82.25 72 ASP A CA 1
ATOM 568 C C . ASP A 1 72 ? -13.193 4.872 0.674 1.00 82.25 72 ASP A C 1
ATOM 570 O O . ASP A 1 72 ? -12.117 4.997 0.078 1.00 82.25 72 ASP A O 1
ATOM 574 N N . HIS A 1 73 ? -14.044 5.889 0.811 1.00 84.00 73 HIS A N 1
ATOM 575 C CA . HIS A 1 73 ? -13.825 7.205 0.222 1.00 84.00 73 HIS A CA 1
ATOM 576 C C . HIS A 1 73 ? -12.697 7.973 0.930 1.00 84.00 73 HIS A C 1
ATOM 578 O O . HIS A 1 73 ? -12.033 8.793 0.293 1.00 84.00 73 HIS A O 1
ATOM 584 N N . HIS A 1 74 ? -12.404 7.673 2.203 1.00 83.81 74 HIS A N 1
ATOM 585 C CA . HIS A 1 74 ? -11.323 8.330 2.951 1.00 83.81 74 HIS A CA 1
ATOM 586 C C . HIS A 1 74 ? -9.943 8.024 2.353 1.00 83.81 74 HIS A C 1
ATOM 588 O O . HIS A 1 74 ? -9.034 8.859 2.385 1.00 83.81 74 HIS A O 1
ATOM 594 N N . PHE A 1 75 ? -9.793 6.847 1.737 1.00 86.31 75 PHE A N 1
ATOM 595 C CA . PHE A 1 75 ? -8.544 6.389 1.124 1.00 86.31 75 PHE A CA 1
ATOM 596 C C . PHE A 1 75 ? -8.555 6.467 -0.408 1.00 86.31 75 PHE A C 1
ATOM 598 O O . PHE A 1 75 ? -7.612 6.017 -1.060 1.00 86.31 75 PHE A O 1
ATOM 605 N N . GLN A 1 76 ? -9.554 7.113 -1.017 1.00 87.44 76 GLN A N 1
ATOM 606 C CA . GLN A 1 76 ? -9.627 7.251 -2.475 1.00 87.44 76 GLN A CA 1
ATOM 607 C C . GLN A 1 76 ? -8.385 7.948 -3.057 1.00 87.44 76 GLN A C 1
ATOM 609 O O . GLN A 1 76 ? -7.844 7.524 -4.080 1.00 87.44 76 GLN A O 1
ATOM 614 N N . GLU A 1 77 ? -7.866 8.980 -2.384 1.00 86.31 77 GLU A N 1
ATOM 615 C CA . GLU A 1 77 ? -6.642 9.659 -2.824 1.00 86.31 77 GLU A CA 1
ATOM 616 C C . GLU A 1 77 ? -5.393 8.769 -2.729 1.00 86.31 77 GLU A C 1
ATOM 618 O O . GLU A 1 77 ? -4.465 8.913 -3.537 1.00 86.31 77 GLU A O 1
ATOM 623 N N . LEU A 1 78 ? -5.353 7.849 -1.759 1.00 88.44 78 LEU A N 1
ATOM 624 C CA . LEU A 1 78 ? -4.302 6.839 -1.646 1.00 88.44 78 LEU A CA 1
ATOM 625 C C . LEU A 1 78 ? -4.363 5.872 -2.828 1.00 88.44 78 LEU A C 1
ATOM 627 O O . LEU A 1 78 ? -3.333 5.644 -3.464 1.00 88.44 78 LEU A O 1
ATOM 631 N N . HIS A 1 79 ? -5.552 5.381 -3.178 1.00 89.00 79 HIS A N 1
ATOM 632 C CA . HIS A 1 79 ? -5.750 4.482 -4.320 1.00 89.00 79 HIS A CA 1
ATOM 633 C C . HIS A 1 79 ? -5.359 5.132 -5.646 1.00 89.00 79 HIS A C 1
ATOM 635 O O . HIS A 1 79 ? -4.574 4.559 -6.397 1.00 89.00 79 HIS A O 1
ATOM 641 N N . LEU A 1 80 ? -5.782 6.376 -5.888 1.00 88.12 80 LEU A N 1
ATOM 642 C CA . LEU A 1 80 ? -5.369 7.141 -7.073 1.00 88.12 80 LEU A CA 1
ATOM 643 C C . LEU A 1 80 ? -3.846 7.318 -7.145 1.00 88.12 80 LEU A C 1
ATOM 645 O O . LEU A 1 80 ? -3.243 7.250 -8.218 1.00 88.12 80 LEU A O 1
ATOM 649 N N . THR A 1 81 ? -3.210 7.541 -5.993 1.00 87.44 81 THR A N 1
ATOM 650 C CA . THR A 1 81 ? -1.751 7.654 -5.894 1.00 87.44 81 THR A CA 1
ATOM 651 C C . THR A 1 81 ? -1.077 6.316 -6.211 1.00 87.44 81 THR A C 1
ATOM 653 O O . THR A 1 81 ? -0.115 6.279 -6.981 1.00 87.44 81 THR A O 1
ATOM 656 N N . LEU A 1 82 ? -1.595 5.217 -5.661 1.00 87.44 82 LEU A N 1
ATOM 657 C CA . LEU A 1 82 ? -1.090 3.867 -5.891 1.00 87.44 82 LEU A CA 1
ATOM 658 C C . LEU A 1 82 ? -1.224 3.460 -7.362 1.00 87.44 82 LEU A C 1
ATOM 660 O O . LEU A 1 82 ? -0.273 2.915 -7.920 1.00 87.44 82 LEU A O 1
ATOM 664 N N . ASP A 1 83 ? -2.351 3.760 -8.004 1.00 87.88 83 ASP A N 1
ATOM 665 C CA . ASP A 1 83 ? -2.591 3.457 -9.417 1.00 87.88 83 ASP A CA 1
ATOM 666 C C . ASP A 1 83 ? -1.682 4.284 -10.336 1.00 87.88 83 ASP A C 1
ATOM 668 O O . ASP A 1 83 ? -1.098 3.747 -11.285 1.00 87.88 83 ASP A O 1
ATOM 672 N N . SER A 1 84 ? -1.477 5.568 -10.019 1.00 87.56 84 SER A N 1
ATOM 673 C CA . SER A 1 84 ? -0.535 6.431 -10.742 1.00 87.56 84 SER A CA 1
ATOM 674 C C . SER A 1 84 ? 0.897 5.899 -10.654 1.00 87.56 84 SER A C 1
ATOM 676 O O . SER A 1 84 ? 1.577 5.801 -11.674 1.00 87.56 84 SER A O 1
ATOM 678 N N . ILE A 1 85 ? 1.356 5.538 -9.452 1.00 84.62 85 ILE A N 1
ATOM 679 C CA . ILE A 1 85 ? 2.716 5.024 -9.234 1.00 84.62 85 ILE A CA 1
ATOM 680 C C . ILE A 1 85 ? 2.873 3.638 -9.853 1.00 84.62 85 ILE A C 1
ATOM 682 O O . ILE A 1 85 ? 3.882 3.370 -10.495 1.00 84.62 85 ILE A O 1
ATOM 686 N N . SER A 1 86 ? 1.870 2.770 -9.736 1.00 84.81 86 SER A N 1
ATOM 687 C CA . SER A 1 86 ? 1.894 1.449 -10.370 1.00 84.81 86 SER A CA 1
ATOM 688 C C . SER A 1 86 ? 2.000 1.568 -11.889 1.00 84.81 86 SER A C 1
ATOM 690 O O . SER A 1 86 ? 2.805 0.873 -12.505 1.00 84.81 86 SER A O 1
ATOM 692 N N . SER A 1 87 ? 1.257 2.501 -12.488 1.00 85.31 87 SER A N 1
ATOM 693 C CA . SER A 1 87 ? 1.338 2.795 -13.921 1.00 85.31 87 SER A CA 1
ATOM 694 C C . SER A 1 87 ? 2.717 3.325 -14.322 1.00 85.31 87 SER A C 1
ATOM 696 O O . SER A 1 87 ? 3.264 2.908 -15.340 1.00 85.31 87 SER A O 1
ATOM 698 N N . GLU A 1 88 ? 3.311 4.213 -13.521 1.00 84.19 88 GLU A N 1
ATOM 699 C CA . GLU A 1 88 ? 4.664 4.737 -13.752 1.00 84.19 88 GLU A CA 1
ATOM 700 C C . GLU A 1 88 ? 5.730 3.635 -13.653 1.00 84.19 88 GLU A C 1
ATOM 702 O O . GLU A 1 88 ? 6.582 3.516 -14.532 1.00 84.19 88 GLU A O 1
ATOM 707 N N . LEU A 1 89 ? 5.646 2.778 -12.633 1.00 81.31 89 LEU A N 1
ATOM 708 C CA . LEU A 1 89 ? 6.562 1.655 -12.430 1.00 81.31 89 LEU A CA 1
ATOM 709 C C . LEU A 1 89 ? 6.455 0.621 -13.551 1.00 81.31 89 LEU A C 1
ATOM 711 O O . LEU A 1 89 ? 7.482 0.148 -14.037 1.00 81.31 89 LEU A O 1
ATOM 715 N N . HIS A 1 90 ? 5.239 0.321 -14.012 1.00 81.94 90 HIS A N 1
ATOM 716 C CA . HIS A 1 90 ? 5.029 -0.543 -15.171 1.00 81.94 90 HIS A CA 1
ATOM 717 C C . HIS A 1 90 ? 5.614 0.066 -16.450 1.00 81.94 90 HIS A C 1
ATOM 719 O O . HIS A 1 90 ? 6.297 -0.641 -17.189 1.00 81.94 90 HIS A O 1
ATOM 725 N N . ARG A 1 91 ? 5.429 1.374 -16.691 1.00 79.25 91 ARG A N 1
ATOM 726 C CA . ARG A 1 91 ? 6.057 2.078 -17.829 1.00 79.25 91 ARG A CA 1
ATOM 727 C C . ARG A 1 91 ? 7.584 2.054 -17.755 1.00 79.25 91 ARG A C 1
ATOM 729 O O . ARG A 1 91 ? 8.231 1.950 -18.788 1.00 79.25 91 ARG A O 1
ATOM 736 N N . ALA A 1 92 ? 8.149 2.106 -16.551 1.00 78.25 92 ALA A N 1
ATOM 737 C CA . ALA A 1 92 ? 9.585 1.980 -16.312 1.00 78.25 92 ALA A CA 1
ATOM 738 C C . ALA A 1 92 ? 10.100 0.523 -16.359 1.00 78.25 92 ALA A C 1
ATOM 740 O O . ALA A 1 92 ? 11.287 0.289 -16.139 1.00 78.25 92 ALA A O 1
ATOM 741 N N . GLY A 1 93 ? 9.231 -0.469 -16.601 1.00 73.44 93 GLY A N 1
ATOM 742 C CA . GLY A 1 93 ? 9.586 -1.894 -16.622 1.00 73.44 93 GLY A CA 1
ATOM 743 C C . GLY A 1 93 ? 9.892 -2.499 -15.244 1.00 73.44 93 GLY A C 1
ATOM 744 O O . GLY A 1 93 ? 10.334 -3.647 -15.145 1.00 73.44 93 GLY A O 1
ATOM 745 N N . ILE A 1 94 ? 9.650 -1.763 -14.156 1.00 67.25 94 ILE A N 1
ATOM 746 C CA . ILE A 1 94 ? 9.926 -2.202 -12.786 1.00 67.25 94 ILE A CA 1
ATOM 747 C C . ILE A 1 94 ? 8.779 -3.105 -12.317 1.00 67.25 94 ILE A C 1
ATOM 749 O O . ILE A 1 94 ? 7.666 -2.648 -12.071 1.00 67.25 94 ILE A O 1
ATOM 753 N N . GLY A 1 95 ? 9.064 -4.403 -12.179 1.00 56.88 95 GLY A N 1
ATOM 754 C CA . GLY A 1 95 ? 8.074 -5.433 -11.829 1.00 56.88 95 GLY A CA 1
ATOM 755 C C . GLY A 1 95 ? 7.679 -6.355 -12.988 1.00 56.88 95 GLY A C 1
ATOM 756 O O . GLY A 1 95 ? 6.956 -7.317 -12.765 1.00 56.88 95 GLY A O 1
ATOM 757 N N . VAL A 1 96 ? 8.212 -6.127 -14.195 1.00 52.44 96 VAL A N 1
ATOM 758 C CA . VAL A 1 96 ? 8.004 -6.987 -15.383 1.00 52.44 96 VAL A CA 1
ATOM 759 C C . VAL A 1 96 ? 9.064 -8.097 -15.480 1.00 52.44 96 VAL A C 1
ATOM 761 O O . VAL A 1 96 ? 9.233 -8.741 -16.509 1.00 52.44 96 VAL A O 1
ATOM 764 N N . LYS A 1 97 ? 9.789 -8.386 -14.395 1.00 45.72 97 LYS A N 1
ATOM 765 C CA . LYS A 1 97 ? 10.557 -9.630 -14.313 1.00 45.72 97 LYS A CA 1
ATOM 766 C C . LYS A 1 97 ? 9.645 -10.701 -13.735 1.00 45.72 97 LYS A C 1
ATOM 768 O O . LYS A 1 97 ? 9.585 -10.887 -12.525 1.00 45.72 97 LYS A O 1
ATOM 773 N N . LYS A 1 98 ? 8.930 -11.397 -14.627 1.00 43.09 98 LYS A N 1
ATOM 774 C CA . LYS A 1 98 ? 8.544 -12.789 -14.383 1.00 43.09 98 LYS A CA 1
ATOM 775 C C . LYS A 1 98 ? 9.871 -13.521 -14.215 1.00 43.09 98 LYS A C 1
ATOM 777 O O . LYS A 1 98 ? 10.526 -13.853 -15.196 1.00 43.09 98 LYS A O 1
ATOM 782 N N . GLU A 1 99 ? 10.335 -13.654 -12.982 1.00 42.56 99 GLU A N 1
ATOM 783 C CA . GLU A 1 99 ? 11.362 -14.634 -12.684 1.00 42.56 99 GLU A CA 1
ATOM 784 C C . GLU A 1 99 ? 10.662 -15.967 -12.942 1.00 42.56 99 GLU A C 1
ATOM 786 O O . GLU A 1 99 ? 9.813 -16.403 -12.165 1.00 42.56 99 GLU A O 1
ATOM 791 N N . SER A 1 100 ? 10.855 -16.517 -14.144 1.00 38.41 100 SER A N 1
ATOM 792 C CA . SER A 1 100 ? 10.460 -17.886 -14.429 1.00 38.41 100 SER A CA 1
ATOM 793 C C . SER A 1 100 ? 11.130 -18.706 -13.347 1.00 38.41 100 SER A C 1
ATOM 795 O O . SER A 1 100 ? 12.362 -18.741 -13.301 1.00 38.41 100 SER A O 1
ATOM 797 N N . VAL A 1 101 ? 10.325 -19.274 -12.448 1.00 42.06 101 VAL A N 1
ATOM 798 C CA . VAL A 1 101 ? 10.766 -20.294 -11.502 1.00 42.06 101 VAL A CA 1
ATOM 799 C C . VAL A 1 101 ? 11.692 -21.201 -12.294 1.00 42.06 101 VAL A C 1
ATOM 801 O O . VAL A 1 101 ? 11.278 -21.745 -13.320 1.00 42.06 101 VAL A O 1
ATOM 804 N N . LYS A 1 102 ? 12.971 -21.233 -11.909 1.00 43.41 102 LYS A N 1
ATOM 805 C CA . LYS A 1 102 ? 13.938 -22.146 -12.507 1.00 43.41 102 LYS A CA 1
ATOM 806 C C . LYS A 1 102 ? 13.303 -23.520 -12.341 1.00 43.41 102 LYS A C 1
ATOM 808 O O . LYS A 1 102 ? 13.108 -23.955 -11.211 1.00 43.41 102 LYS A O 1
ATOM 813 N N . VAL A 1 103 ? 12.850 -24.112 -13.443 1.00 47.66 103 VAL A N 1
ATOM 814 C CA . VAL A 1 103 ? 12.317 -25.470 -13.432 1.00 47.66 103 VAL A CA 1
ATOM 815 C C . VAL A 1 103 ? 13.466 -26.316 -12.914 1.00 47.66 103 VAL A C 1
ATOM 817 O O . VAL A 1 103 ? 14.509 -26.355 -13.564 1.00 47.66 103 VAL A O 1
ATOM 820 N N . THR A 1 104 ? 13.314 -26.879 -11.716 1.00 49.81 104 THR A N 1
ATOM 821 C CA . THR A 1 104 ? 14.246 -27.860 -11.163 1.00 49.81 104 THR A CA 1
ATOM 822 C C . THR A 1 104 ? 14.426 -28.923 -12.237 1.00 49.81 104 THR A C 1
ATOM 824 O O . THR A 1 104 ? 13.456 -29.571 -12.634 1.00 49.81 104 THR A O 1
ATOM 827 N N . THR A 1 105 ? 15.620 -29.006 -12.817 1.00 60.03 105 THR A N 1
ATOM 828 C CA . THR A 1 105 ? 15.904 -30.021 -13.829 1.00 60.03 105 THR A CA 1
ATOM 829 C C . THR A 1 105 ? 15.971 -31.380 -13.136 1.00 60.03 105 THR A C 1
ATOM 831 O O .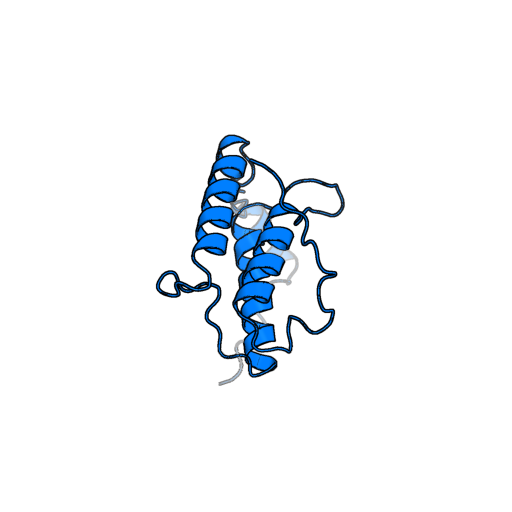 THR A 1 105 ? 16.227 -31.454 -11.935 1.00 60.03 105 THR A O 1
ATOM 834 N N . LEU A 1 106 ? 15.757 -32.468 -13.882 1.00 57.69 106 LEU A N 1
ATOM 835 C CA . LEU A 1 106 ? 15.865 -33.834 -13.344 1.00 57.69 106 LEU A CA 1
ATOM 836 C C . LEU A 1 106 ? 17.199 -34.063 -12.612 1.00 57.69 106 LEU A C 1
ATOM 838 O O . LEU A 1 106 ? 17.249 -34.815 -11.654 1.00 57.69 106 LEU A O 1
ATOM 842 N N . GLU A 1 107 ? 18.261 -33.368 -13.019 1.00 59.25 107 GLU A N 1
ATOM 843 C CA . GLU A 1 107 ? 19.582 -33.418 -12.385 1.00 59.25 107 GLU A CA 1
ATOM 844 C C . GLU A 1 107 ? 19.603 -32.810 -10.971 1.00 59.25 107 GLU A C 1
ATOM 846 O O . GLU A 1 107 ? 20.272 -33.346 -10.086 1.00 59.25 107 GLU A O 1
ATOM 851 N N . ASP A 1 108 ? 18.858 -31.724 -10.740 1.00 56.94 108 ASP A N 1
ATOM 852 C CA . ASP A 1 108 ? 18.718 -31.109 -9.415 1.00 56.94 108 ASP A CA 1
ATOM 853 C C . ASP A 1 108 ? 17.874 -32.004 -8.485 1.00 56.94 108 ASP A C 1
ATOM 855 O O . ASP A 1 108 ? 18.175 -32.122 -7.297 1.00 56.94 108 ASP A O 1
ATOM 859 N N . GLU A 1 109 ? 16.862 -32.694 -9.028 1.00 55.81 109 GLU A N 1
ATOM 860 C CA . GLU A 1 109 ? 16.071 -33.694 -8.297 1.00 55.81 109 GLU A CA 1
ATOM 861 C C . GLU A 1 109 ? 16.929 -34.908 -7.902 1.00 55.81 109 GLU A C 1
ATOM 863 O O . GLU A 1 109 ? 16.931 -35.328 -6.744 1.00 55.81 109 GLU A O 1
ATOM 868 N N . ASP A 1 110 ? 17.733 -35.418 -8.835 1.00 62.66 110 ASP A N 1
ATOM 869 C CA . ASP A 1 110 ? 18.624 -36.563 -8.625 1.00 62.66 110 ASP A CA 1
ATOM 870 C C . ASP A 1 110 ? 19.708 -36.268 -7.571 1.00 62.66 110 ASP A C 1
ATOM 872 O O . ASP A 1 110 ? 20.146 -37.153 -6.830 1.00 62.66 110 ASP A O 1
ATOM 876 N N . LYS A 1 111 ? 20.121 -34.999 -7.461 1.00 61.44 111 LYS A N 1
ATOM 877 C CA . LYS A 1 111 ? 21.028 -34.527 -6.411 1.00 61.44 111 LYS A CA 1
ATOM 878 C C . LYS A 1 111 ? 20.344 -34.477 -5.041 1.00 61.44 111 LYS A C 1
ATOM 880 O O . LYS A 1 111 ? 20.940 -34.910 -4.058 1.00 61.44 111 LYS A O 1
ATOM 885 N N . CYS A 1 112 ? 19.093 -34.023 -4.973 1.00 56.56 112 CYS A N 1
ATOM 886 C CA . CYS A 1 112 ? 18.301 -34.025 -3.739 1.00 56.56 112 CYS A CA 1
ATOM 887 C C . CYS A 1 112 ? 17.989 -35.445 -3.227 1.00 56.56 112 CYS A C 1
ATOM 889 O O . CYS A 1 112 ? 17.967 -35.654 -2.014 1.00 56.56 112 CYS A O 1
ATOM 891 N N . TRP A 1 113 ? 17.817 -36.424 -4.125 1.00 60.78 113 TRP A N 1
ATOM 892 C CA . TRP A 1 113 ? 17.695 -37.843 -3.764 1.00 60.78 113 TRP A CA 1
ATOM 893 C C . TRP A 1 113 ? 19.009 -38.446 -3.245 1.00 60.78 113 TRP A C 1
ATOM 895 O O . TRP A 1 113 ? 18.987 -39.240 -2.308 1.00 60.78 113 TRP A O 1
ATOM 905 N N . LYS A 1 114 ? 20.159 -38.068 -3.821 1.00 61.78 114 LYS A N 1
ATOM 906 C CA . LYS A 1 114 ? 21.483 -38.571 -3.402 1.00 61.78 114 LYS A CA 1
ATOM 907 C C . LYS A 1 114 ? 21.973 -37.986 -2.079 1.00 61.78 114 LYS A C 1
ATOM 909 O O . LYS A 1 114 ? 22.711 -38.661 -1.369 1.00 61.78 114 LYS A O 1
ATOM 914 N N . GLU A 1 115 ? 21.587 -36.754 -1.758 1.00 61.97 115 GLU A N 1
ATOM 915 C CA . GLU A 1 115 ? 22.014 -36.066 -0.532 1.00 61.97 115 GLU A CA 1
ATOM 916 C C . GLU A 1 115 ? 21.059 -36.257 0.665 1.00 61.97 115 GLU A C 1
ATOM 918 O O . GLU A 1 115 ? 21.221 -35.570 1.669 1.00 61.97 115 GLU A O 1
ATOM 923 N N . ASP A 1 116 ? 20.076 -37.169 0.576 1.00 50.94 116 ASP A N 1
ATOM 924 C CA . ASP A 1 116 ? 19.112 -37.537 1.643 1.00 50.94 116 ASP A CA 1
ATOM 925 C C . ASP A 1 116 ? 18.479 -36.325 2.369 1.00 50.94 116 ASP A C 1
ATOM 927 O O . ASP A 1 116 ? 18.172 -36.341 3.559 1.00 50.94 116 ASP A O 1
ATOM 931 N N . THR A 1 117 ? 18.303 -35.217 1.641 1.00 56.91 117 THR A N 1
ATOM 932 C CA . THR A 1 117 ? 17.754 -33.946 2.151 1.00 56.91 117 THR A CA 1
ATOM 933 C C . THR A 1 117 ? 16.252 -33.822 1.914 1.00 56.91 117 THR A C 1
ATOM 935 O O . THR A 1 117 ? 15.592 -32.946 2.478 1.00 56.91 117 THR A O 1
ATOM 938 N N . LEU A 1 118 ? 15.682 -34.726 1.117 1.00 55.31 118 LEU A N 1
ATOM 939 C CA . LEU A 1 118 ? 14.245 -34.914 0.998 1.00 55.31 118 LEU A CA 1
ATOM 940 C C . LEU A 1 118 ? 13.813 -35.823 2.144 1.00 55.31 118 LEU A C 1
ATOM 942 O O . LEU A 1 118 ? 13.831 -37.040 1.997 1.00 55.31 118 LEU A O 1
ATOM 946 N N . GLY A 1 119 ? 13.468 -35.220 3.287 1.00 55.53 119 GLY A N 1
ATOM 947 C CA . GLY A 1 119 ? 13.038 -35.890 4.522 1.00 55.53 119 GLY A CA 1
ATOM 948 C C . GLY A 1 119 ? 11.818 -36.802 4.338 1.00 55.53 119 GLY A C 1
ATOM 949 O O . GLY A 1 119 ? 10.715 -36.493 4.778 1.00 55.53 119 GLY A O 1
ATOM 950 N N . THR A 1 120 ? 12.024 -37.933 3.675 1.00 56.81 120 THR A N 1
ATOM 951 C CA . THR A 1 120 ? 11.038 -38.975 3.381 1.00 56.81 120 THR A CA 1
ATOM 952 C C . THR A 1 120 ? 11.184 -40.162 4.330 1.00 56.81 120 THR A C 1
ATOM 954 O O . THR A 1 120 ? 10.309 -41.024 4.393 1.00 56.81 120 THR A O 1
ATOM 957 N N . THR A 1 121 ? 12.208 -40.164 5.183 1.00 53.06 121 THR A N 1
ATOM 958 C CA . THR A 1 121 ? 12.392 -41.118 6.280 1.00 53.06 121 THR A CA 1
ATOM 959 C C . THR A 1 121 ? 11.604 -40.723 7.536 1.00 53.06 121 THR A C 1
ATOM 961 O O . THR A 1 121 ? 12.158 -40.588 8.622 1.00 53.06 121 THR A O 1
ATOM 964 N N . SER A 1 122 ? 10.278 -40.577 7.394 1.00 41.69 122 SER A N 1
ATOM 965 C CA . SER A 1 122 ? 9.261 -41.173 8.292 1.00 41.69 122 SER A CA 1
ATOM 966 C C . SER A 1 122 ? 7.850 -40.617 8.032 1.00 41.69 122 SER A C 1
ATOM 968 O O . SER A 1 122 ? 7.508 -39.547 8.532 1.00 41.69 122 SER A O 1
ATOM 970 N N . PRO A 1 123 ? 6.961 -41.372 7.364 1.00 48.72 123 PRO A N 1
ATOM 971 C CA . PRO A 1 123 ? 5.521 -41.180 7.480 1.00 48.72 123 PRO A CA 1
ATOM 972 C C . PRO A 1 123 ? 5.014 -41.905 8.739 1.00 48.72 123 PRO A C 1
ATOM 974 O O . PRO A 1 123 ? 4.609 -43.063 8.678 1.00 48.72 123 PRO A O 1
ATOM 977 N N . LYS A 1 124 ? 5.082 -41.242 9.897 1.00 40.41 124 LYS A N 1
ATOM 978 C CA . LYS A 1 124 ? 4.474 -41.638 11.186 1.00 40.41 124 LYS A CA 1
ATOM 979 C C . LYS A 1 124 ? 4.296 -40.330 11.981 1.00 40.41 124 LYS A C 1
ATOM 981 O O . LYS A 1 124 ? 5.293 -39.666 12.212 1.00 40.41 124 LYS A O 1
ATOM 986 N N . ILE A 1 125 ? 3.126 -39.864 12.422 1.00 40.09 125 ILE A N 1
ATOM 987 C CA . ILE A 1 125 ? 1.838 -40.496 12.744 1.00 40.09 125 ILE A CA 1
ATOM 988 C C . ILE A 1 125 ? 0.744 -39.404 12.635 1.00 40.09 125 ILE A C 1
ATOM 990 O O . ILE A 1 125 ? 1.031 -38.225 12.850 1.00 40.09 125 ILE A O 1
ATOM 994 N N . LEU A 1 126 ? -0.472 -39.834 12.280 1.00 32.44 126 LEU A N 1
ATOM 995 C CA . LEU A 1 126 ? -1.758 -39.222 12.649 1.00 32.44 126 LEU A CA 1
ATOM 996 C C . LEU A 1 126 ? -1.853 -38.863 14.143 1.00 32.44 126 LEU A C 1
ATOM 998 O O . LEU A 1 126 ? -1.288 -39.617 14.966 1.00 32.44 126 LEU A O 1
#

Radius of gyration: 21.47 Å; chains: 1; bounding box: 37×64×35 Å

Sequence (126 aa):
RIKKRPEKPIDPQILTVDDTTSLCLVLRLFVFKARKANCNSYPPSIIRNLLSGINRELTKSKIDVAILDKSDHHFQELHLTLDSISSELHRAGIGVKKESVKVTTLEDEDKCWKEDTLGTTSPKIL

Secondary structure (DSSP, 8-state):
------SSPPPTTTTTS--HHHHHHHHHHHHHH-B-TTSPBPPHHHHHHHHHHHHHHHHHTT----TT-SS-GGGHHHHHHHHHHHHHHHHTTTT----------HHHHHHHHHTT-S--S-----

pLDDT: mean 73.13, std 15.73, range [32.44, 89.44]